Protein AF-A0A3D1LYD6-F1 (afdb_monomer_lite)

Sequence (114 aa):
MAKPKPEEVLEVFHHWIAQCKSSGKGRVPVLGDKRRRKIEKAIELYGLDACKDAIRGVTYSSWHMGHNPQGKKYDDIELILRDEKHIEMFLELADEHDSDFDTLEAYANGKEPF

Radius of gyration: 15.84 Å; chains: 1; bounding box: 37×32×46 Å

Structure (mmCIF, N/CA/C/O backbone):
data_AF-A0A3D1LYD6-F1
#
_entry.id   AF-A0A3D1LYD6-F1
#
loop_
_atom_site.group_PDB
_atom_site.id
_atom_site.type_symbol
_atom_site.label_atom_id
_atom_site.label_alt_id
_atom_site.label_comp_id
_atom_site.label_asym_id
_atom_site.label_entity_id
_atom_site.label_seq_id
_atom_site.pdbx_PDB_ins_code
_atom_site.Cartn_x
_atom_site.Cartn_y
_atom_site.Cartn_z
_atom_site.occupancy
_atom_site.B_iso_or_equiv
_atom_site.auth_seq_id
_atom_site.auth_comp_id
_atom_site.auth_asym_id
_atom_site.auth_atom_id
_atom_site.pdbx_PDB_model_num
ATOM 1 N N . MET A 1 1 ? -19.610 4.718 7.264 1.00 63.19 1 MET A N 1
ATOM 2 C CA . MET A 1 1 ? -19.214 3.299 7.144 1.00 63.19 1 MET A CA 1
ATOM 3 C C . MET A 1 1 ? -18.813 2.788 8.517 1.00 63.19 1 MET A C 1
A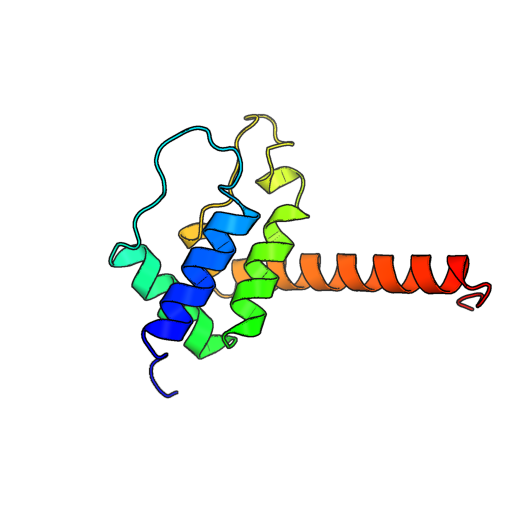TOM 5 O O . MET A 1 1 ? -18.457 3.604 9.361 1.00 63.19 1 MET A O 1
ATOM 9 N N . ALA A 1 2 ? -18.970 1.490 8.780 1.00 80.12 2 ALA A N 1
ATOM 10 C CA . ALA A 1 2 ? -18.526 0.905 10.043 1.00 80.12 2 ALA A CA 1
ATOM 11 C C . ALA A 1 2 ? -16.995 0.951 10.115 1.00 80.12 2 ALA A C 1
ATOM 13 O O . ALA A 1 2 ? -16.330 0.770 9.097 1.00 80.12 2 ALA A O 1
ATOM 14 N N . LYS A 1 3 ? -16.450 1.210 11.306 1.00 90.00 3 LYS A N 1
ATOM 15 C CA . LYS A 1 3 ? -15.003 1.202 11.511 1.00 90.00 3 LYS A CA 1
ATOM 16 C C . LYS A 1 3 ? -14.459 -0.218 11.244 1.00 90.00 3 LYS A C 1
ATOM 18 O O . LYS A 1 3 ? -15.056 -1.160 11.772 1.00 90.00 3 LYS A O 1
ATOM 23 N N . PRO A 1 4 ? -13.343 -0.376 10.508 1.00 96.50 4 PRO A N 1
ATOM 24 C CA . PRO A 1 4 ? -12.710 -1.671 10.289 1.00 96.50 4 PRO A CA 1
ATOM 25 C C . PRO A 1 4 ? -12.326 -2.340 11.600 1.00 96.50 4 PRO A C 1
ATOM 27 O O . PRO A 1 4 ? -11.944 -1.678 12.578 1.00 96.50 4 PRO A O 1
ATOM 30 N N . LYS A 1 5 ? -12.404 -3.664 11.621 1.00 97.69 5 LYS A N 1
ATOM 31 C CA . LYS A 1 5 ? -12.023 -4.439 12.792 1.00 97.69 5 LYS A CA 1
ATOM 32 C C . LYS A 1 5 ? -10.492 -4.483 12.921 1.00 97.69 5 LYS A C 1
ATOM 34 O O . LYS A 1 5 ? -9.784 -4.426 11.912 1.00 97.69 5 LYS A O 1
ATOM 39 N N . PRO A 1 6 ? -9.935 -4.580 14.141 1.00 97.75 6 PRO A N 1
ATOM 40 C CA . PRO A 1 6 ? -8.485 -4.628 14.334 1.00 97.75 6 PRO A CA 1
ATOM 41 C C . PRO A 1 6 ? -7.778 -5.740 13.545 1.00 97.75 6 PRO A C 1
ATOM 43 O O . PRO A 1 6 ? -6.647 -5.537 13.106 1.00 97.75 6 PRO A O 1
ATOM 46 N N . GLU A 1 7 ? -8.432 -6.885 13.352 1.00 98.19 7 GLU A N 1
ATOM 47 C CA . GLU A 1 7 ? -7.933 -8.008 12.558 1.00 98.19 7 GLU A CA 1
ATOM 48 C C . GLU A 1 7 ? -7.764 -7.664 11.073 1.00 98.19 7 GLU A C 1
ATOM 50 O O . GLU A 1 7 ? -6.746 -8.029 10.495 1.00 98.19 7 GLU A O 1
ATOM 55 N N . GLU A 1 8 ? -8.672 -6.882 10.483 1.00 98.50 8 GLU A N 1
ATOM 56 C CA . GLU A 1 8 ? -8.590 -6.460 9.076 1.00 98.50 8 GLU A CA 1
ATOM 57 C C . GLU A 1 8 ? -7.398 -5.517 8.876 1.00 98.50 8 GLU A C 1
ATOM 59 O O . GLU A 1 8 ? -6.624 -5.641 7.927 1.00 98.50 8 GLU A O 1
ATOM 64 N N . VAL A 1 9 ? -7.179 -4.606 9.830 1.00 98.56 9 VAL A N 1
ATOM 65 C CA . VAL A 1 9 ? -6.019 -3.704 9.815 1.00 98.56 9 VAL A CA 1
ATOM 66 C C . VAL A 1 9 ? -4.707 -4.486 9.915 1.00 98.56 9 VAL A C 1
ATOM 68 O O . VAL A 1 9 ? -3.734 -4.164 9.227 1.00 98.56 9 VAL A O 1
ATOM 71 N N . LEU A 1 10 ? -4.662 -5.500 10.786 1.00 98.38 10 LEU A N 1
ATOM 72 C CA . LEU A 1 10 ? -3.499 -6.375 10.925 1.00 98.38 10 LEU A CA 1
ATOM 73 C C . LEU A 1 10 ? -3.265 -7.199 9.660 1.00 98.38 10 LEU A C 1
ATOM 75 O O . LEU A 1 10 ? -2.115 -7.354 9.255 1.00 98.38 10 LEU A O 1
ATOM 79 N N . GLU A 1 11 ? -4.327 -7.678 9.016 1.00 98.69 11 GLU A N 1
ATOM 80 C CA . GLU A 1 11 ? -4.234 -8.440 7.776 1.00 98.69 11 GLU A CA 1
ATOM 81 C C . GLU A 1 11 ? -3.589 -7.616 6.657 1.00 98.69 11 GLU A C 1
ATOM 83 O O . GLU A 1 11 ? -2.593 -8.055 6.079 1.00 98.69 11 GLU A O 1
ATOM 88 N N . VAL A 1 12 ? -4.065 -6.389 6.412 1.00 98.69 12 VAL A N 1
ATOM 89 C CA . VAL A 1 12 ? -3.459 -5.482 5.418 1.00 98.69 12 VAL A CA 1
ATOM 90 C C . VAL A 1 12 ? -1.994 -5.196 5.756 1.00 98.69 12 VAL A C 1
ATOM 92 O O . VAL A 1 12 ? -1.120 -5.238 4.888 1.00 98.69 12 VAL A O 1
ATOM 95 N N . PHE A 1 13 ? -1.693 -4.933 7.031 1.00 98.56 13 PHE A N 1
ATOM 96 C CA . PHE A 1 13 ? -0.328 -4.647 7.467 1.00 98.56 13 PHE A CA 1
ATOM 97 C C . PHE A 1 13 ? 0.623 -5.833 7.248 1.00 98.56 13 PHE A C 1
ATOM 99 O O . PHE A 1 13 ? 1.739 -5.653 6.753 1.00 98.56 13 PHE A O 1
ATOM 106 N N . HIS A 1 14 ? 0.194 -7.046 7.597 1.00 97.81 14 HIS A N 1
ATOM 107 C CA . HIS A 1 14 ? 0.979 -8.258 7.382 1.00 97.81 14 HIS A CA 1
ATOM 108 C C . HIS A 1 14 ? 1.130 -8.587 5.901 1.00 97.81 14 HIS A C 1
ATOM 110 O O . HIS A 1 14 ? 2.224 -8.969 5.482 1.00 97.81 14 HIS A O 1
ATOM 116 N N . HIS A 1 15 ? 0.081 -8.370 5.106 1.00 98.31 15 HIS A N 1
ATOM 117 C CA . HIS A 1 15 ? 0.138 -8.529 3.659 1.00 98.31 15 HIS A CA 1
ATOM 118 C C . HIS A 1 15 ? 1.206 -7.613 3.043 1.00 98.31 15 HIS A C 1
ATOM 120 O O . HIS A 1 15 ? 2.068 -8.079 2.303 1.00 98.31 15 HIS A O 1
ATOM 126 N N . TRP A 1 16 ? 1.248 -6.339 3.441 1.00 98.19 16 TRP A N 1
ATOM 127 C CA . TRP A 1 16 ? 2.304 -5.412 3.022 1.00 98.19 16 TRP A CA 1
ATOM 128 C C . TRP A 1 16 ? 3.711 -5.848 3.434 1.00 98.19 16 TRP A C 1
ATOM 130 O O . TRP A 1 16 ? 4.645 -5.751 2.635 1.00 98.19 16 TRP A O 1
ATOM 140 N N . ILE A 1 17 ? 3.893 -6.351 4.658 1.00 96.31 17 ILE A N 1
ATOM 141 C CA . ILE A 1 17 ? 5.196 -6.884 5.080 1.00 96.31 17 ILE A CA 1
ATOM 142 C C . ILE A 1 17 ? 5.615 -8.051 4.179 1.00 96.31 17 ILE A C 1
ATOM 144 O O . ILE A 1 17 ? 6.763 -8.086 3.732 1.00 96.31 17 ILE A O 1
ATOM 148 N N . ALA A 1 18 ? 4.699 -8.979 3.900 1.00 95.38 18 ALA A N 1
ATOM 149 C CA . ALA A 1 18 ? 4.975 -10.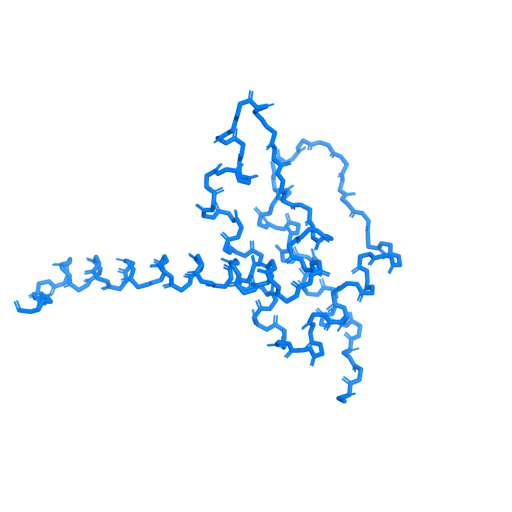148 3.074 1.00 95.38 18 ALA A CA 1
ATOM 150 C C . ALA A 1 18 ? 5.344 -9.767 1.629 1.00 95.38 18 ALA A C 1
ATOM 152 O O . ALA A 1 18 ? 6.319 -10.294 1.097 1.00 95.38 18 ALA A O 1
ATOM 153 N N . GLN A 1 19 ? 4.622 -8.819 1.026 1.00 95.31 19 GLN A N 1
ATOM 154 C CA . GLN A 1 19 ? 4.850 -8.400 -0.361 1.00 95.31 19 GLN A CA 1
ATOM 155 C C . GLN A 1 19 ? 6.086 -7.502 -0.512 1.00 95.31 19 GLN A C 1
ATOM 157 O O . GLN A 1 19 ? 6.944 -7.735 -1.362 1.00 95.31 19 GLN A O 1
ATOM 162 N N . CYS A 1 20 ? 6.229 -6.491 0.347 1.00 94.31 20 CYS A N 1
ATOM 163 C CA . CYS A 1 20 ? 7.199 -5.416 0.126 1.00 94.31 20 CYS A CA 1
ATOM 164 C C . CYS A 1 20 ? 8.465 -5.543 0.988 1.00 94.31 20 CYS A C 1
ATOM 166 O O . CYS A 1 20 ? 9.507 -4.965 0.666 1.00 94.31 20 CYS A O 1
ATOM 168 N N . LYS A 1 21 ? 8.410 -6.274 2.111 1.00 90.81 21 LYS A N 1
ATOM 169 C CA . LYS A 1 21 ? 9.468 -6.281 3.146 1.00 90.81 21 LYS A CA 1
ATOM 170 C C . LYS A 1 21 ? 10.102 -7.654 3.385 1.00 90.81 21 LYS A C 1
ATOM 172 O O . LYS A 1 21 ? 10.857 -7.820 4.340 1.00 90.81 21 LYS A O 1
ATOM 177 N N . SER A 1 22 ? 9.896 -8.603 2.475 1.00 79.31 22 SER A N 1
ATOM 178 C CA . SER A 1 22 ? 10.370 -9.994 2.557 1.00 79.31 22 SER A CA 1
ATOM 179 C C . SER A 1 22 ? 11.880 -10.199 2.377 1.00 79.31 22 SER A C 1
ATOM 181 O O . SER A 1 22 ? 12.378 -11.294 2.612 1.00 79.31 22 SER A O 1
ATOM 183 N N . SER A 1 23 ? 12.649 -9.165 2.015 1.00 76.56 23 SER A N 1
ATOM 184 C CA . SER A 1 23 ? 14.080 -9.314 1.682 1.00 76.56 23 SER A CA 1
ATOM 185 C C . SER A 1 23 ? 14.999 -9.715 2.852 1.00 76.56 23 SER A C 1
ATOM 187 O O . SER A 1 23 ? 16.205 -9.855 2.650 1.00 76.56 23 SER A O 1
ATOM 189 N N . GLY A 1 24 ? 14.475 -9.853 4.078 1.00 69.19 24 GLY A N 1
ATOM 190 C CA . GLY A 1 24 ? 15.228 -10.229 5.285 1.00 69.19 24 GLY A CA 1
ATOM 191 C C . GLY A 1 24 ? 16.274 -9.199 5.737 1.00 69.19 24 GLY A C 1
ATOM 192 O O . GLY A 1 24 ? 16.921 -9.374 6.767 1.00 69.19 24 GLY A O 1
ATOM 193 N N . LYS A 1 25 ? 16.447 -8.110 4.980 1.00 74.75 25 LYS A N 1
ATOM 194 C CA . LYS A 1 25 ? 17.395 -7.033 5.255 1.00 74.75 25 LYS A CA 1
ATOM 195 C C . LYS A 1 25 ? 16.679 -5.896 5.977 1.00 74.75 25 LYS A C 1
ATOM 197 O O . LYS A 1 25 ? 15.787 -5.260 5.423 1.00 74.75 25 LYS A O 1
ATOM 202 N N . GLY A 1 26 ? 17.125 -5.599 7.195 1.00 79.62 26 GLY A N 1
ATOM 203 C CA . GLY A 1 26 ? 16.634 -4.475 7.992 1.00 79.62 26 GLY A CA 1
ATOM 204 C C . GLY A 1 26 ? 15.657 -4.878 9.095 1.00 79.62 26 GLY A C 1
ATOM 205 O O . GLY A 1 26 ? 15.445 -6.053 9.380 1.00 79.62 26 GLY A O 1
ATOM 206 N N . ARG A 1 27 ? 15.103 -3.871 9.775 1.00 86.75 27 ARG A N 1
ATOM 207 C CA . ARG A 1 27 ? 14.150 -4.076 10.873 1.00 86.75 27 ARG A CA 1
ATOM 208 C C . ARG A 1 27 ? 12.755 -4.322 10.313 1.00 86.75 27 ARG A C 1
ATOM 210 O O . ARG A 1 27 ? 12.331 -3.616 9.399 1.00 86.75 27 ARG A O 1
ATOM 217 N N . VAL A 1 28 ? 12.031 -5.261 10.917 1.00 87.31 28 VAL A N 1
ATOM 218 C CA . VAL A 1 28 ? 10.609 -5.463 10.625 1.00 87.31 28 VAL A CA 1
ATOM 219 C C . VAL A 1 28 ? 9.847 -4.182 10.991 1.00 87.31 28 VAL A C 1
ATOM 221 O O . VAL A 1 28 ? 10.036 -3.660 12.096 1.00 87.31 28 VAL A O 1
ATOM 224 N N . PRO A 1 29 ? 9.021 -3.631 10.086 1.00 93.31 29 PRO A N 1
ATOM 225 C CA . PRO A 1 29 ? 8.224 -2.453 10.390 1.00 93.31 29 PRO A CA 1
ATOM 226 C C . PRO A 1 29 ? 7.262 -2.686 11.559 1.00 93.31 29 PRO A C 1
ATOM 228 O O . PRO A 1 29 ? 6.712 -3.770 11.726 1.00 93.31 29 PRO A O 1
ATOM 231 N N . VAL A 1 30 ? 6.999 -1.629 12.325 1.00 95.69 30 VAL A N 1
ATOM 232 C CA . VAL A 1 30 ? 5.996 -1.628 13.399 1.00 95.69 30 VAL A CA 1
ATOM 233 C C . VAL A 1 30 ? 4.707 -0.967 12.909 1.00 95.69 30 VAL A C 1
ATOM 235 O O . VAL A 1 30 ? 4.751 0.049 12.201 1.00 95.69 30 VAL A O 1
ATOM 238 N N . LEU A 1 31 ? 3.561 -1.517 13.316 1.00 97.81 31 LEU A N 1
ATOM 239 C CA . LEU A 1 31 ? 2.246 -0.914 13.111 1.00 97.81 31 LEU A CA 1
ATOM 240 C C . LEU A 1 31 ? 2.010 0.200 14.142 1.00 97.81 31 LEU A C 1
ATOM 242 O O . LEU A 1 31 ? 1.382 -0.006 15.179 1.00 97.81 31 LEU A O 1
ATOM 246 N N . GLY A 1 32 ? 2.555 1.383 13.863 1.00 97.25 32 GLY A N 1
ATOM 247 C CA . GLY A 1 32 ? 2.276 2.595 14.636 1.00 97.25 32 GLY A CA 1
ATOM 248 C C . GLY A 1 32 ? 0.957 3.265 14.236 1.00 97.25 32 GLY A C 1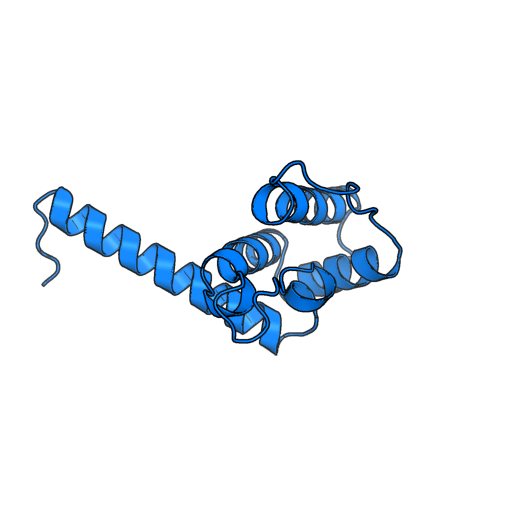
ATOM 249 O O . GLY A 1 32 ? 0.344 2.917 13.224 1.00 97.25 32 GLY A O 1
ATOM 250 N N . ASP A 1 33 ? 0.556 4.286 14.996 1.00 97.94 33 ASP A N 1
ATOM 251 C CA . ASP A 1 33 ? -0.724 4.990 14.822 1.00 97.94 33 ASP A CA 1
ATOM 252 C C . ASP A 1 33 ? -0.925 5.569 13.422 1.00 97.94 33 ASP A C 1
ATOM 254 O O . ASP A 1 33 ? -2.030 5.532 12.884 1.00 97.94 33 ASP A O 1
ATOM 258 N N . LYS A 1 34 ? 0.141 6.092 12.808 1.00 97.56 34 LYS A N 1
ATOM 259 C CA . LYS A 1 34 ? 0.063 6.693 11.473 1.00 97.56 34 LYS A CA 1
ATOM 260 C C . LYS A 1 34 ? -0.303 5.656 10.407 1.00 97.56 34 LYS A C 1
ATOM 262 O O . LYS A 1 34 ? -1.251 5.873 9.656 1.00 97.56 34 LYS A O 1
ATOM 267 N N . ARG A 1 35 ? 0.384 4.508 10.403 1.00 98.38 35 ARG A N 1
ATOM 268 C CA . ARG A 1 35 ? 0.076 3.374 9.518 1.00 98.38 35 ARG A CA 1
ATOM 269 C C . ARG A 1 35 ? -1.318 2.823 9.785 1.00 98.38 35 ARG A C 1
ATOM 271 O O . ARG A 1 35 ? -2.081 2.657 8.843 1.00 98.38 35 ARG A O 1
ATOM 278 N N . ARG A 1 36 ? -1.677 2.629 11.060 1.00 98.44 36 ARG A N 1
ATOM 279 C CA . ARG A 1 36 ? -3.017 2.175 11.463 1.00 98.44 36 ARG A CA 1
ATOM 280 C C . ARG A 1 36 ? -4.109 3.063 10.869 1.00 98.44 36 ARG A C 1
ATOM 282 O O . ARG A 1 36 ? -5.007 2.545 10.225 1.00 98.44 36 ARG A O 1
ATOM 289 N N . ARG A 1 37 ? -3.999 4.386 11.022 1.00 97.94 37 ARG A N 1
ATOM 290 C CA . ARG A 1 37 ? -4.993 5.342 10.504 1.00 97.94 37 ARG A CA 1
ATOM 291 C C . ARG A 1 37 ? -5.105 5.319 8.981 1.00 97.94 37 ARG A C 1
ATOM 293 O O . ARG A 1 37 ? -6.204 5.461 8.461 1.00 97.94 37 ARG A O 1
ATOM 300 N N . LYS A 1 38 ? -3.984 5.164 8.266 1.00 98.44 38 LYS A N 1
ATOM 301 C CA . LYS A 1 38 ? -3.990 5.055 6.799 1.00 98.44 38 LYS A CA 1
ATOM 302 C C . LYS A 1 38 ? -4.698 3.786 6.333 1.00 98.44 38 LYS A C 1
ATOM 304 O O . LYS A 1 38 ? -5.563 3.872 5.473 1.00 98.44 38 LYS A O 1
ATOM 309 N N . ILE A 1 39 ? -4.397 2.654 6.965 1.00 98.62 39 ILE A N 1
ATOM 310 C CA . ILE A 1 39 ? -5.051 1.376 6.671 1.00 98.62 39 ILE A CA 1
ATOM 311 C C . ILE A 1 39 ? -6.547 1.438 6.998 1.00 98.62 39 ILE A C 1
ATOM 313 O O . ILE A 1 39 ? -7.357 1.111 6.142 1.00 98.62 39 ILE A O 1
ATOM 317 N N . GLU A 1 40 ? -6.921 1.901 8.197 1.00 98.38 40 GLU A N 1
ATOM 318 C CA . GLU A 1 40 ? -8.330 2.048 8.595 1.00 98.38 40 GLU A CA 1
ATOM 319 C C . GLU A 1 40 ? -9.098 2.891 7.567 1.00 98.38 40 GLU A C 1
ATOM 321 O O . GLU A 1 40 ? -10.145 2.475 7.079 1.00 98.38 40 GLU A O 1
ATOM 326 N N . LYS A 1 41 ? -8.542 4.043 7.171 1.00 98.31 41 LYS A N 1
ATOM 327 C CA . LYS A 1 41 ? -9.191 4.933 6.208 1.00 98.31 41 LYS A CA 1
ATOM 328 C C . LYS A 1 41 ? -9.319 4.316 4.812 1.00 98.31 41 LYS A C 1
ATOM 330 O O . LYS A 1 41 ? -10.337 4.525 4.159 1.00 98.31 41 LYS A O 1
ATOM 335 N N . ALA A 1 42 ? -8.307 3.583 4.357 1.00 98.44 42 ALA A N 1
ATOM 336 C CA . ALA A 1 42 ? -8.347 2.912 3.063 1.00 98.44 42 ALA A CA 1
ATOM 337 C C . ALA A 1 42 ? -9.391 1.783 3.046 1.00 98.44 42 ALA A C 1
ATOM 339 O O . ALA A 1 42 ? -10.190 1.727 2.116 1.00 98.44 42 ALA A O 1
ATOM 340 N N . ILE A 1 43 ? -9.467 0.966 4.107 1.00 98.56 43 ILE A N 1
ATOM 341 C CA . ILE A 1 43 ? -10.481 -0.097 4.224 1.00 98.56 43 ILE A CA 1
ATOM 342 C C . ILE A 1 43 ? -11.892 0.502 4.245 1.00 98.56 43 ILE A C 1
ATOM 344 O O . ILE A 1 43 ? -12.790 -0.034 3.607 1.00 98.56 43 ILE A O 1
ATOM 348 N N . GLU A 1 44 ? -12.101 1.627 4.935 1.00 97.81 44 GLU A N 1
ATOM 349 C CA . GLU A 1 44 ? -13.404 2.304 4.937 1.00 97.81 44 GLU A CA 1
ATOM 350 C C . GLU A 1 44 ? -13.861 2.726 3.535 1.00 97.81 44 GLU A C 1
ATOM 352 O O . GLU A 1 44 ? -15.057 2.683 3.262 1.00 97.81 44 GLU A O 1
ATOM 357 N N . LEU A 1 45 ? -12.938 3.159 2.672 1.00 97.38 45 LEU A N 1
ATOM 358 C CA . LEU A 1 45 ? -13.255 3.684 1.342 1.00 97.38 45 LEU A CA 1
ATOM 359 C C . LEU A 1 45 ? -13.329 2.593 0.265 1.00 97.38 45 LEU A C 1
ATOM 361 O O . LEU A 1 45 ? -14.238 2.629 -0.559 1.00 97.38 45 LEU A O 1
ATOM 365 N N . TYR A 1 46 ? -12.394 1.642 0.284 1.00 97.88 46 TYR A N 1
ATOM 366 C CA . TYR A 1 46 ? -12.187 0.673 -0.799 1.00 97.88 46 TYR A CA 1
ATOM 367 C C . TYR A 1 46 ? -12.421 -0.784 -0.370 1.00 97.88 46 TYR A C 1
ATOM 369 O O . TYR A 1 46 ? -12.560 -1.661 -1.215 1.00 97.88 46 TYR A O 1
ATOM 377 N N . GLY A 1 47 ? -12.499 -1.061 0.933 1.00 98.00 47 GLY A N 1
ATOM 378 C CA . GLY A 1 47 ? -12.597 -2.419 1.467 1.00 98.00 47 GLY A CA 1
ATOM 379 C C . GLY A 1 47 ? -11.241 -3.099 1.679 1.00 98.00 47 GLY A C 1
ATOM 380 O O . GLY A 1 47 ? -10.186 -2.600 1.281 1.00 98.00 47 GLY A O 1
ATOM 381 N N . LEU A 1 48 ? -11.277 -4.244 2.366 1.00 98.38 48 LEU A N 1
ATOM 382 C CA . LEU A 1 48 ? -10.095 -5.022 2.748 1.00 98.38 48 LEU A CA 1
ATOM 383 C C . LEU A 1 48 ? -9.319 -5.542 1.530 1.00 98.38 48 LEU A C 1
ATOM 385 O O . LEU A 1 48 ? -8.105 -5.349 1.453 1.00 98.38 48 LEU A O 1
ATOM 389 N N . ASP A 1 49 ? -10.018 -6.176 0.590 1.00 98.44 49 ASP A N 1
ATOM 390 C CA . ASP A 1 49 ? -9.387 -6.837 -0.556 1.00 98.44 49 ASP A CA 1
ATOM 391 C C . ASP A 1 49 ? -8.722 -5.824 -1.491 1.00 98.44 49 ASP A C 1
ATOM 393 O O . ASP A 1 49 ? -7.535 -5.954 -1.772 1.00 98.44 49 ASP A O 1
ATOM 397 N N . ALA A 1 50 ? -9.401 -4.718 -1.809 1.00 98.56 50 ALA A N 1
ATOM 398 C CA . ALA A 1 50 ? -8.817 -3.642 -2.609 1.00 98.56 50 ALA A CA 1
ATOM 399 C C . ALA A 1 50 ? -7.554 -3.035 -1.964 1.00 98.56 50 ALA A C 1
ATOM 401 O O . ALA A 1 50 ? -6.593 -2.693 -2.650 1.00 98.56 50 ALA A O 1
ATOM 402 N N . CYS A 1 51 ? -7.489 -2.936 -0.630 1.00 98.75 51 CYS A N 1
ATOM 403 C CA . CYS A 1 51 ? -6.258 -2.494 0.034 1.00 98.75 51 CYS A CA 1
ATOM 404 C C . CYS A 1 51 ? -5.095 -3.473 -0.192 1.00 98.75 51 CYS A C 1
ATOM 406 O O . CYS A 1 51 ? -3.945 -3.044 -0.315 1.00 98.75 51 CYS A O 1
ATOM 408 N N . LYS A 1 52 ? -5.375 -4.780 -0.226 1.00 98.75 52 LYS A N 1
ATOM 409 C CA . LYS A 1 52 ? -4.377 -5.821 -0.508 1.00 98.75 52 LYS A CA 1
ATOM 410 C C . LYS A 1 52 ? -3.976 -5.808 -1.982 1.00 98.75 52 LYS A C 1
ATOM 412 O O . LYS A 1 52 ? -2.782 -5.886 -2.263 1.00 98.75 52 LYS A O 1
ATOM 417 N N . ASP A 1 53 ? -4.920 -5.599 -2.893 1.00 98.69 53 ASP A N 1
ATOM 418 C CA . ASP A 1 53 ? -4.627 -5.451 -4.319 1.00 98.69 53 ASP A CA 1
ATOM 419 C C . ASP A 1 53 ? -3.779 -4.214 -4.613 1.00 98.69 53 ASP A C 1
ATOM 421 O O . ASP A 1 53 ? -2.780 -4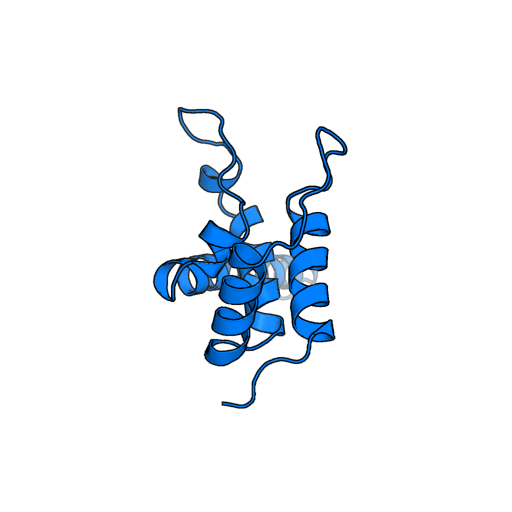.329 -5.313 1.00 98.69 53 ASP A O 1
ATOM 425 N N . ALA A 1 54 ? -4.037 -3.069 -3.975 1.00 98.81 54 ALA A N 1
ATOM 426 C CA . ALA A 1 54 ? -3.164 -1.898 -4.101 1.00 98.81 54 ALA A CA 1
ATOM 427 C C . ALA A 1 54 ? -1.726 -2.175 -3.598 1.00 98.81 54 ALA A C 1
ATOM 429 O O . ALA A 1 54 ? -0.737 -1.712 -4.170 1.00 98.81 54 ALA A O 1
ATOM 430 N N . ILE A 1 55 ? -1.574 -2.966 -2.529 1.00 98.69 55 ILE A N 1
ATOM 431 C CA . ILE A 1 55 ? -0.256 -3.403 -2.036 1.00 98.69 55 ILE A CA 1
ATOM 432 C C . ILE A 1 55 ? 0.437 -4.332 -3.039 1.00 98.69 55 ILE A C 1
ATOM 434 O O . ILE A 1 55 ? 1.652 -4.241 -3.213 1.00 98.69 55 ILE A O 1
ATOM 438 N N . ARG A 1 56 ? -0.303 -5.226 -3.692 1.00 98.25 56 ARG A N 1
ATOM 439 C CA . ARG A 1 56 ? 0.232 -6.072 -4.760 1.00 98.25 56 ARG A CA 1
ATOM 440 C C . ARG A 1 56 ? 0.631 -5.223 -5.969 1.00 98.25 56 ARG A C 1
ATOM 442 O O . ARG A 1 56 ? 1.756 -5.346 -6.450 1.00 98.25 56 ARG A O 1
ATOM 449 N N . GLY A 1 57 ? -0.221 -4.290 -6.376 1.00 98.38 57 GLY A N 1
ATOM 450 C CA . GLY A 1 57 ? -0.026 -3.402 -7.517 1.00 98.38 57 GLY A CA 1
ATOM 451 C C . GLY A 1 57 ? 1.244 -2.556 -7.459 1.00 98.38 57 GLY A C 1
ATOM 452 O O . GLY A 1 57 ? 1.953 -2.429 -8.458 1.00 98.38 57 GLY A O 1
ATOM 453 N N . VAL A 1 58 ? 1.635 -2.045 -6.280 1.00 98.44 58 VAL A N 1
ATOM 454 C CA . VAL A 1 58 ? 2.910 -1.306 -6.158 1.00 98.44 58 VAL A CA 1
ATOM 455 C C . VAL A 1 58 ? 4.126 -2.158 -6.543 1.00 98.44 58 VAL A C 1
ATOM 457 O O . VAL A 1 58 ? 5.125 -1.610 -7.015 1.00 98.44 58 VAL A O 1
ATOM 460 N N . THR A 1 59 ? 4.046 -3.487 -6.403 1.00 97.38 59 THR A N 1
ATOM 461 C CA . THR A 1 59 ? 5.136 -4.400 -6.777 1.00 97.38 59 THR A CA 1
ATOM 462 C C . THR A 1 59 ? 5.318 -4.525 -8.290 1.00 97.38 59 THR A C 1
ATOM 464 O O . THR A 1 59 ? 6.425 -4.828 -8.736 1.00 97.38 59 THR A O 1
ATOM 467 N N . TYR A 1 60 ? 4.286 -4.209 -9.078 1.00 97.31 60 TYR A N 1
ATOM 468 C CA . TYR A 1 60 ? 4.345 -4.193 -10.541 1.00 97.31 60 TYR A CA 1
ATOM 469 C C . TYR A 1 60 ? 4.895 -2.875 -11.094 1.00 97.31 60 TYR A C 1
ATOM 471 O O . TYR A 1 60 ? 5.465 -2.833 -12.183 1.00 97.31 60 TYR A O 1
ATOM 479 N N . SER A 1 61 ? 4.837 -1.790 -10.319 1.00 97.25 61 SER A N 1
ATOM 480 C CA . SER A 1 61 ? 5.439 -0.526 -10.733 1.00 97.25 61 SER A CA 1
ATOM 481 C C . SER A 1 61 ? 6.975 -0.589 -10.662 1.00 97.25 61 SER A C 1
ATOM 483 O O . SER A 1 61 ? 7.568 -0.406 -9.589 1.00 97.25 61 SER A O 1
ATOM 485 N N . SER A 1 62 ? 7.645 -0.644 -11.817 1.00 96.88 62 SER A N 1
ATOM 486 C CA . SER A 1 62 ? 9.115 -0.604 -11.889 1.00 96.88 62 SER A CA 1
ATOM 487 C C . SER A 1 62 ? 9.711 0.618 -11.175 1.00 96.88 62 SER A C 1
ATOM 489 O O . SER A 1 62 ? 10.685 0.484 -10.430 1.00 96.88 62 SER A O 1
ATOM 491 N N . TRP A 1 63 ? 9.097 1.799 -11.324 1.00 97.69 63 TRP A N 1
ATOM 492 C CA . TRP A 1 63 ? 9.560 3.026 -10.666 1.00 97.69 63 TRP A CA 1
ATOM 493 C C . TRP A 1 63 ? 9.575 2.886 -9.139 1.00 97.69 63 TRP A C 1
ATOM 495 O O . TRP A 1 63 ? 10.622 3.045 -8.513 1.00 97.69 63 TRP A O 1
ATOM 505 N N . HIS A 1 64 ? 8.436 2.546 -8.528 1.00 97.69 64 HIS A N 1
ATOM 506 C CA . HIS A 1 64 ? 8.322 2.339 -7.080 1.00 97.69 64 HIS A CA 1
ATOM 507 C C . HIS A 1 64 ? 9.195 1.185 -6.567 1.00 97.69 64 HIS A C 1
ATOM 509 O O . HIS A 1 64 ? 9.658 1.237 -5.427 1.00 97.69 64 HIS A O 1
ATOM 515 N N . MET A 1 65 ? 9.511 0.197 -7.406 1.00 96.69 65 MET A N 1
ATOM 516 C CA . MET A 1 65 ? 10.367 -0.933 -7.037 1.00 96.69 65 MET A CA 1
ATOM 517 C C . MET A 1 65 ? 11.871 -0.686 -7.206 1.00 96.69 65 MET A C 1
ATOM 519 O O . MET A 1 65 ? 12.672 -1.583 -6.938 1.00 96.69 65 MET A O 1
ATOM 523 N N . GLY A 1 66 ? 12.275 0.548 -7.523 1.00 96.00 66 GLY A N 1
ATOM 524 C CA . GLY A 1 66 ? 13.676 0.975 -7.524 1.00 96.00 66 GLY A CA 1
ATOM 525 C C . GLY A 1 66 ? 14.304 1.090 -8.908 1.00 96.00 66 GLY A C 1
ATOM 526 O O . GLY A 1 66 ? 15.472 1.459 -8.996 1.00 96.00 66 GLY A O 1
ATOM 527 N N . HIS A 1 67 ? 13.545 0.865 -9.984 1.00 97.06 67 HIS A N 1
ATOM 528 C CA . HIS A 1 67 ? 13.963 1.199 -11.349 1.00 97.06 67 HIS A CA 1
ATOM 529 C C . HIS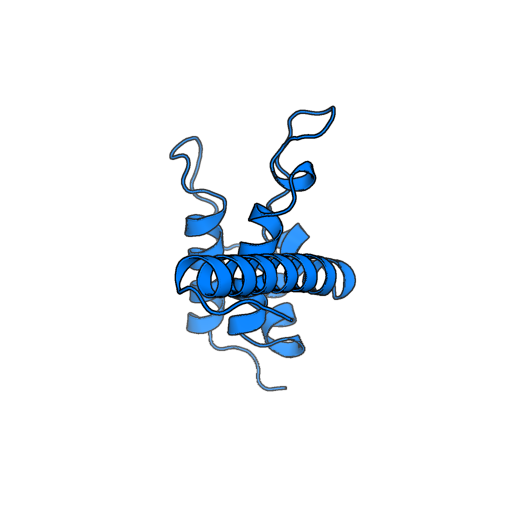 A 1 67 ? 13.735 2.693 -11.609 1.00 97.06 67 HIS A C 1
ATOM 531 O O . HIS A 1 67 ? 12.964 3.103 -12.473 1.00 97.06 67 HIS A O 1
ATOM 537 N N . ASN A 1 68 ? 14.388 3.512 -10.792 1.00 97.56 68 ASN A N 1
ATOM 538 C CA . ASN A 1 68 ? 14.378 4.965 -10.860 1.00 97.56 68 ASN A CA 1
ATOM 539 C C . ASN A 1 68 ? 15.814 5.496 -10.718 1.00 97.56 68 ASN A C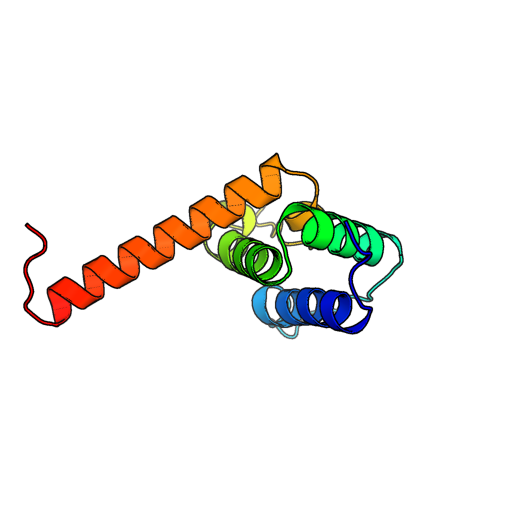 1
ATOM 541 O O . ASN A 1 68 ? 16.688 4.761 -10.248 1.00 97.56 68 ASN A O 1
ATOM 545 N N . PRO A 1 69 ? 16.089 6.758 -11.100 1.00 97.88 69 PRO A N 1
ATOM 546 C CA . PRO A 1 69 ? 17.439 7.326 -11.039 1.00 97.88 69 PRO A CA 1
ATOM 547 C C . PRO A 1 69 ? 18.096 7.257 -9.653 1.00 97.88 69 PRO A C 1
ATOM 549 O O . PRO A 1 69 ? 19.318 7.248 -9.542 1.00 97.88 69 PRO A O 1
ATOM 552 N N . GLN A 1 70 ? 17.292 7.214 -8.591 1.00 96.75 70 GLN A N 1
ATOM 553 C CA . GLN A 1 70 ? 17.746 7.140 -7.207 1.00 96.75 70 GLN A CA 1
ATOM 554 C C . GLN A 1 70 ? 18.007 5.702 -6.730 1.00 96.75 70 GLN A C 1
ATOM 556 O O . GLN A 1 70 ? 18.506 5.522 -5.619 1.00 96.75 70 GLN A O 1
ATOM 561 N N . GLY A 1 71 ? 17.638 4.680 -7.511 1.00 95.75 71 GLY A N 1
ATOM 562 C CA . GLY A 1 71 ? 17.723 3.272 -7.117 1.00 95.75 71 GLY A CA 1
ATOM 563 C C . GLY A 1 71 ? 16.912 2.934 -5.860 1.00 95.75 71 GLY A C 1
ATOM 564 O O . GLY A 1 71 ? 17.240 1.985 -5.145 1.00 95.75 71 GLY A O 1
ATOM 565 N N . LYS A 1 72 ? 15.900 3.744 -5.519 1.00 94.38 72 LYS A N 1
ATOM 566 C CA . LYS A 1 72 ? 15.222 3.694 -4.217 1.00 94.38 72 LYS A CA 1
ATOM 567 C C . LYS A 1 72 ? 13.832 3.086 -4.330 1.00 94.38 72 LYS A C 1
ATOM 569 O O . LYS A 1 72 ? 13.043 3.504 -5.166 1.00 94.38 72 LYS A O 1
ATOM 574 N N . LYS A 1 73 ? 13.494 2.173 -3.418 1.00 95.19 73 LYS A N 1
ATOM 575 C CA . LYS A 1 73 ? 12.122 1.672 -3.285 1.00 95.19 73 LYS A CA 1
ATOM 576 C C . LYS A 1 73 ? 11.203 2.692 -2.606 1.00 95.19 73 LYS A C 1
ATOM 578 O O . LYS A 1 73 ? 11.566 3.285 -1.585 1.00 95.19 73 LYS A O 1
ATOM 583 N N . TYR A 1 74 ? 10.015 2.857 -3.173 1.00 96.75 74 TYR A N 1
ATOM 584 C CA . TYR A 1 74 ? 8.918 3.697 -2.699 1.00 96.75 74 TYR A CA 1
ATOM 585 C C . TYR A 1 74 ? 7.675 2.830 -2.495 1.00 96.75 74 TYR A C 1
ATOM 587 O O . TYR A 1 74 ? 6.679 2.946 -3.192 1.00 96.75 74 TYR A O 1
ATOM 595 N N . ASP A 1 75 ? 7.770 1.929 -1.532 1.00 96.88 75 ASP A N 1
ATOM 596 C CA . ASP A 1 75 ? 6.822 0.852 -1.258 1.00 96.88 75 ASP A CA 1
ATOM 597 C C . ASP A 1 75 ? 6.353 0.901 0.208 1.00 96.88 75 ASP A C 1
ATOM 599 O O . ASP A 1 75 ? 6.089 -0.133 0.818 1.00 96.88 75 ASP A O 1
ATOM 603 N N . ASP A 1 76 ? 6.346 2.079 0.842 1.00 97.12 76 ASP A N 1
ATOM 604 C CA . ASP A 1 76 ? 5.821 2.219 2.204 1.00 97.12 76 ASP A CA 1
ATOM 605 C C . ASP A 1 76 ? 4.290 2.253 2.184 1.00 97.12 76 ASP A C 1
ATOM 607 O O . ASP A 1 76 ? 3.688 2.920 1.346 1.00 97.12 76 ASP A O 1
ATOM 611 N N . ILE A 1 77 ? 3.653 1.564 3.130 1.00 98.19 77 ILE A N 1
ATOM 612 C CA . ILE A 1 77 ? 2.190 1.494 3.217 1.00 98.19 77 ILE A CA 1
ATOM 613 C C . ILE A 1 77 ? 1.525 2.866 3.379 1.00 98.19 77 ILE A C 1
ATOM 615 O O . ILE A 1 77 ? 0.395 3.055 2.945 1.00 98.19 77 ILE A O 1
ATOM 619 N N . GLU A 1 78 ? 2.220 3.852 3.953 1.00 98.12 78 GLU A N 1
ATOM 620 C CA . GLU A 1 78 ? 1.714 5.223 4.052 1.00 98.12 78 GLU A CA 1
ATOM 621 C C . GLU A 1 78 ? 1.723 5.971 2.713 1.00 98.12 78 GLU A C 1
ATOM 623 O O . GLU A 1 78 ? 1.022 6.977 2.597 1.00 98.12 78 GLU A O 1
ATOM 628 N N . LEU A 1 79 ? 2.520 5.515 1.736 1.00 98.44 79 LEU A N 1
ATOM 629 C CA . LEU A 1 79 ? 2.483 5.980 0.347 1.00 98.44 79 LEU A CA 1
ATOM 630 C C . LEU A 1 79 ? 1.398 5.231 -0.432 1.00 98.44 79 LEU A C 1
ATOM 632 O O . LEU A 1 79 ? 0.593 5.866 -1.101 1.00 98.44 79 LEU A O 1
ATOM 636 N N . ILE A 1 80 ? 1.378 3.900 -0.317 1.00 98.69 80 ILE A N 1
ATOM 637 C CA . ILE A 1 80 ? 0.443 3.035 -1.049 1.00 98.69 80 ILE A CA 1
ATOM 638 C C . ILE A 1 80 ? -1.003 3.402 -0.700 1.00 98.69 80 ILE A C 1
ATOM 640 O O . ILE A 1 80 ? -1.817 3.639 -1.581 1.00 98.69 80 ILE A O 1
ATOM 644 N N . LEU A 1 81 ? -1.297 3.539 0.597 1.00 98.69 81 LEU A N 1
ATOM 645 C CA . LEU A 1 81 ? -2.627 3.860 1.120 1.00 98.69 81 LEU A CA 1
ATOM 646 C C . LEU A 1 81 ? -2.743 5.341 1.516 1.00 98.69 81 LEU A C 1
ATOM 648 O O . LEU A 1 81 ? -3.378 5.690 2.515 1.00 98.69 81 LEU A O 1
ATOM 652 N N . ARG A 1 82 ? -2.042 6.231 0.799 1.00 97.75 82 ARG A N 1
ATOM 653 C CA . ARG A 1 82 ? -1.939 7.651 1.166 1.00 97.75 82 ARG A CA 1
ATOM 654 C C . ARG A 1 82 ? -3.263 8.385 1.007 1.00 97.75 82 ARG A C 1
ATOM 656 O O . ARG A 1 82 ? -3.669 9.094 1.934 1.00 97.75 82 ARG A O 1
ATOM 663 N N . ASP A 1 83 ? -3.827 8.278 -0.181 1.00 98.38 83 ASP A N 1
ATOM 664 C CA . ASP A 1 83 ? -5.013 8.960 -0.680 1.00 98.38 83 ASP A CA 1
ATOM 665 C C . ASP A 1 83 ? -5.562 8.168 -1.874 1.00 98.38 83 ASP A C 1
ATOM 667 O O . ASP A 1 83 ? -4.926 7.224 -2.350 1.00 98.38 83 ASP A O 1
ATOM 671 N N . GLU A 1 84 ? -6.747 8.562 -2.321 1.00 98.56 84 GLU A N 1
ATOM 672 C CA . GLU A 1 84 ? -7.523 7.931 -3.385 1.00 98.56 84 GLU A CA 1
ATOM 673 C C . GLU A 1 84 ? -6.686 7.749 -4.655 1.00 98.56 84 GLU A C 1
ATOM 675 O O . GLU A 1 84 ? -6.607 6.651 -5.196 1.00 98.56 84 GLU A O 1
ATOM 680 N N . LYS A 1 85 ? -5.931 8.785 -5.045 1.00 98.56 85 LYS A N 1
ATOM 681 C CA . LYS A 1 85 ? -5.086 8.766 -6.245 1.00 98.56 85 LYS A CA 1
ATOM 682 C C . LYS A 1 85 ? -4.038 7.652 -6.215 1.00 98.56 85 LYS A C 1
ATOM 684 O O . LYS A 1 85 ? -3.778 7.037 -7.242 1.00 98.56 85 LYS A O 1
ATOM 689 N N . HIS A 1 86 ? -3.369 7.443 -5.081 1.00 98.69 86 HIS A N 1
ATOM 690 C CA . HIS A 1 86 ? -2.340 6.401 -4.998 1.00 98.69 86 HIS A CA 1
ATOM 691 C C . HIS A 1 86 ? -2.975 5.015 -4.964 1.00 98.69 86 HIS A C 1
ATOM 693 O O . HIS A 1 86 ? -2.477 4.116 -5.632 1.00 98.69 86 HIS A O 1
ATOM 699 N N . ILE A 1 87 ? -4.072 4.861 -4.219 1.00 98.75 87 ILE A N 1
ATOM 700 C CA . ILE A 1 87 ? -4.789 3.589 -4.125 1.00 98.75 87 ILE A CA 1
ATOM 701 C C . ILE A 1 87 ? -5.274 3.168 -5.516 1.00 98.75 87 ILE A C 1
ATOM 703 O O . ILE A 1 87 ? -4.951 2.069 -5.950 1.00 98.75 87 ILE A O 1
ATOM 707 N N . GLU A 1 88 ? -5.956 4.059 -6.235 1.00 98.75 88 GLU A N 1
ATOM 708 C CA . GLU A 1 88 ? -6.483 3.807 -7.583 1.00 98.75 88 GLU A CA 1
ATOM 709 C C . GLU A 1 88 ? -5.371 3.492 -8.586 1.00 98.75 88 GLU A C 1
ATOM 711 O O . GLU A 1 88 ? -5.446 2.480 -9.269 1.00 98.75 88 GLU A O 1
ATOM 716 N N . MET A 1 89 ? -4.283 4.268 -8.595 1.00 98.50 89 MET A N 1
ATOM 717 C CA . MET A 1 89 ? -3.129 3.998 -9.462 1.00 98.50 89 MET A CA 1
ATOM 718 C C . MET A 1 89 ? -2.541 2.596 -9.240 1.00 98.50 89 MET A C 1
ATOM 720 O O . MET A 1 89 ? -2.104 1.947 -10.186 1.00 98.50 89 MET A O 1
ATOM 724 N N . PHE A 1 90 ? -2.467 2.126 -7.991 1.00 98.69 90 PHE A N 1
ATOM 725 C CA . PHE A 1 90 ? -1.946 0.787 -7.719 1.00 98.69 90 PHE A CA 1
ATOM 726 C C . PHE A 1 90 ? -2.975 -0.317 -7.976 1.00 98.69 90 PHE A C 1
ATOM 728 O O . PHE A 1 90 ? -2.568 -1.417 -8.331 1.00 98.69 90 PHE A O 1
ATOM 735 N N . LEU A 1 91 ? -4.272 -0.042 -7.836 1.00 98.62 91 LEU A N 1
ATOM 736 C CA . LEU A 1 91 ? -5.322 -0.965 -8.270 1.00 98.62 91 LEU A CA 1
ATOM 737 C C . LEU A 1 91 ? -5.284 -1.164 -9.788 1.00 98.62 91 LEU A C 1
ATOM 739 O O . LEU A 1 91 ? -5.239 -2.303 -10.231 1.00 98.62 91 LEU A O 1
ATOM 743 N N . GLU A 1 92 ? -5.174 -0.084 -10.565 1.00 98.44 92 GLU A N 1
ATOM 744 C CA . GLU A 1 92 ? -5.040 -0.152 -12.029 1.00 98.44 92 GLU A CA 1
ATOM 745 C C . GLU A 1 92 ? -3.854 -1.036 -12.444 1.00 98.44 92 GLU A C 1
ATOM 747 O O . GLU A 1 92 ? -4.001 -1.915 -13.284 1.00 98.44 92 GLU A O 1
ATOM 752 N N . LEU A 1 93 ? -2.696 -0.884 -11.792 1.00 97.94 93 LEU A N 1
ATOM 753 C CA . LEU A 1 93 ? -1.529 -1.735 -12.057 1.00 97.94 93 LEU A CA 1
ATOM 754 C C . LEU A 1 93 ? -1.754 -3.213 -11.703 1.00 97.94 93 LEU A C 1
ATOM 756 O O . LEU A 1 93 ? -1.131 -4.087 -12.304 1.00 97.94 93 LEU A O 1
ATOM 760 N N . ALA A 1 94 ? -2.573 -3.500 -10.690 1.00 97.50 94 ALA A N 1
ATOM 761 C CA . ALA A 1 94 ? -2.924 -4.869 -10.331 1.00 97.50 94 ALA A CA 1
ATOM 762 C C . ALA A 1 94 ? -3.879 -5.481 -11.367 1.00 97.50 94 ALA A C 1
ATOM 764 O O . ALA A 1 94 ? -3.631 -6.597 -11.822 1.00 97.50 94 ALA A O 1
ATOM 765 N N . ASP A 1 95 ? -4.895 -4.723 -11.782 1.00 95.75 95 ASP A N 1
ATOM 766 C CA . ASP A 1 95 ? -5.878 -5.131 -12.788 1.00 95.75 95 ASP A CA 1
ATOM 767 C C . ASP A 1 95 ? -5.223 -5.361 -14.161 1.00 95.75 95 ASP A C 1
ATOM 769 O O . ASP A 1 95 ? -5.486 -6.372 -14.814 1.00 95.75 95 ASP A O 1
ATOM 773 N N . GLU A 1 96 ? -4.321 -4.467 -14.585 1.00 93.88 96 GLU A N 1
ATOM 774 C CA . GLU A 1 96 ? -3.541 -4.620 -15.822 1.00 93.88 96 GLU A CA 1
ATOM 775 C C . GLU A 1 96 ? -2.746 -5.932 -15.808 1.00 93.88 96 GLU A C 1
ATOM 777 O O . GLU A 1 96 ? -2.828 -6.723 -16.750 1.00 93.88 96 GLU A O 1
ATOM 782 N N . HIS A 1 97 ? -2.037 -6.210 -14.712 1.00 93.81 97 HIS A N 1
ATOM 783 C CA . HIS A 1 97 ? -1.237 -7.425 -14.590 1.00 93.81 97 HIS A CA 1
ATOM 784 C C . HIS A 1 97 ? -2.096 -8.704 -14.590 1.00 93.81 97 HIS A C 1
ATOM 786 O O . HIS A 1 97 ? -1.680 -9.722 -15.149 1.00 93.81 97 HIS A O 1
ATOM 792 N N . ASP A 1 98 ? -3.278 -8.685 -13.971 1.00 87.88 98 ASP A N 1
ATOM 793 C CA . ASP A 1 98 ? -4.194 -9.833 -13.997 1.00 87.88 98 ASP A CA 1
ATOM 794 C C . ASP A 1 98 ? -4.751 -10.068 -15.407 1.00 87.88 98 ASP A C 1
ATOM 796 O O . ASP A 1 98 ? -4.779 -11.205 -15.879 1.00 87.88 98 ASP A O 1
ATOM 800 N N . SER A 1 99 ? -5.080 -8.997 -16.134 1.00 86.06 99 SER A N 1
ATOM 801 C CA . SER A 1 99 ? -5.547 -9.094 -17.522 1.00 86.06 99 SER A CA 1
ATOM 802 C C . SER A 1 99 ? -4.479 -9.631 -18.487 1.00 86.06 99 SER A C 1
ATOM 804 O O . SER A 1 99 ? -4.781 -10.430 -19.383 1.00 86.06 99 SER A O 1
ATOM 806 N N . ASP A 1 100 ? -3.213 -9.256 -18.278 1.00 81.69 100 ASP A N 1
ATOM 807 C CA . ASP A 1 100 ? -2.076 -9.788 -19.031 1.00 81.69 100 ASP A CA 1
ATOM 808 C C . ASP A 1 100 ? -1.897 -11.287 -18.760 1.00 81.69 100 ASP A C 1
ATOM 810 O O . ASP A 1 100 ? -1.660 -12.071 -19.685 1.00 81.69 100 ASP A O 1
ATOM 814 N N . PHE A 1 101 ? -2.045 -11.706 -17.500 1.00 79.94 101 PHE A N 1
ATOM 815 C CA . PHE A 1 101 ? -1.954 -13.111 -17.116 1.00 79.94 101 PHE A CA 1
ATOM 816 C C . PHE A 1 101 ? -3.069 -13.950 -17.749 1.00 79.94 101 PHE A C 1
ATOM 818 O O . PHE A 1 101 ? -2.774 -14.980 -18.358 1.00 79.94 101 PHE A O 1
ATOM 825 N N . ASP A 1 102 ? -4.316 -13.479 -17.689 1.00 80.81 102 ASP A N 1
ATOM 826 C CA . ASP A 1 102 ? -5.467 -14.141 -18.312 1.00 80.81 102 ASP A CA 1
ATOM 827 C C . ASP A 1 102 ? -5.269 -14.305 -19.825 1.00 80.81 102 ASP A C 1
ATOM 829 O O . ASP A 1 102 ? -5.554 -15.358 -20.406 1.00 80.81 102 ASP A O 1
ATOM 833 N N . THR A 1 103 ? -4.720 -13.273 -20.471 1.00 80.56 103 THR A N 1
ATOM 834 C CA . THR A 1 103 ? -4.404 -13.298 -21.901 1.00 80.56 103 THR A CA 1
ATOM 835 C C . THR A 1 103 ? -3.358 -14.371 -22.208 1.00 80.56 103 THR A C 1
ATOM 837 O O . THR A 1 103 ? -3.559 -15.203 -23.097 1.00 80.56 103 THR A O 1
ATOM 840 N N . LEU A 1 104 ? -2.253 -14.402 -21.457 1.00 79.62 104 LEU A N 1
ATOM 841 C CA . LEU A 1 104 ? -1.193 -15.400 -21.622 1.00 79.62 104 LEU A CA 1
ATOM 842 C C . LEU A 1 104 ? -1.691 -16.827 -21.359 1.00 79.62 104 LEU A C 1
ATOM 844 O O . LEU A 1 104 ? -1.318 -17.749 -22.087 1.00 79.62 104 LEU A O 1
ATOM 848 N N . GLU A 1 105 ? -2.544 -17.017 -20.354 1.00 80.12 105 GLU A N 1
ATOM 849 C CA . GLU A 1 105 ? -3.146 -18.312 -20.042 1.00 80.12 105 GLU A CA 1
ATOM 850 C C . GLU A 1 105 ? -4.087 -18.786 -21.162 1.00 80.12 105 GLU A C 1
ATOM 852 O O . GLU A 1 105 ? -4.066 -19.968 -21.526 1.00 80.12 105 GLU A O 1
ATOM 857 N N . ALA A 1 106 ? -4.874 -17.889 -21.763 1.00 77.69 106 ALA A N 1
ATOM 858 C CA . ALA A 1 106 ? -5.717 -18.217 -22.911 1.00 77.69 106 ALA A CA 1
ATOM 859 C C . ALA A 1 106 ? -4.877 -18.718 -24.099 1.00 77.69 106 ALA A C 1
ATOM 861 O O . ALA A 1 106 ? -5.141 -19.812 -24.615 1.00 77.69 106 ALA A O 1
ATOM 862 N N . TYR A 1 107 ? -3.811 -17.986 -24.451 1.00 78.56 107 TYR A N 1
ATOM 863 C CA . TYR A 1 107 ? -2.861 -18.395 -25.491 1.00 78.56 107 TYR A CA 1
ATOM 864 C C . TYR A 1 107 ? -2.215 -19.752 -25.181 1.00 78.56 107 TYR A C 1
ATOM 866 O O . TYR A 1 107 ? -2.178 -20.630 -26.045 1.00 78.56 107 TYR A O 1
ATOM 874 N N . ALA A 1 108 ? -1.735 -19.958 -23.950 1.00 84.38 108 ALA A N 1
ATOM 875 C CA . ALA A 1 108 ? -1.097 -21.210 -23.537 1.00 84.38 108 ALA A CA 1
ATOM 876 C C . ALA A 1 108 ? -2.048 -22.418 -23.621 1.00 84.38 108 ALA A C 1
ATOM 878 O O . ALA A 1 108 ? -1.617 -23.529 -23.927 1.00 84.38 108 ALA A O 1
ATOM 879 N N . ASN A 1 109 ? -3.346 -22.196 -23.404 1.00 86.12 109 ASN A N 1
ATOM 880 C CA . ASN A 1 109 ? -4.386 -23.219 -23.492 1.00 86.12 109 ASN A CA 1
ATOM 881 C C . ASN A 1 109 ? -4.972 -23.388 -24.908 1.00 86.12 109 ASN A C 1
ATOM 883 O O . ASN A 1 109 ? -5.981 -24.079 -25.073 1.00 86.12 109 ASN A O 1
ATOM 887 N N . GLY A 1 110 ? -4.367 -22.771 -25.930 1.00 77.19 110 GLY A N 1
ATOM 888 C CA . GLY A 1 110 ? -4.802 -22.889 -27.325 1.00 77.19 110 GLY A CA 1
ATOM 889 C C . GLY A 1 110 ? -6.159 -22.243 -27.612 1.00 77.19 110 GLY A C 1
ATOM 890 O O . GLY A 1 110 ? -6.797 -22.572 -28.612 1.00 77.19 110 GLY A O 1
ATOM 891 N N . LYS A 1 111 ? -6.624 -21.348 -26.735 1.00 68.69 111 LYS A N 1
ATOM 892 C CA . LYS A 1 111 ? -7.766 -20.477 -27.004 1.00 68.69 111 LYS A CA 1
ATOM 893 C C . LYS A 1 111 ? -7.198 -19.185 -27.566 1.00 68.69 111 LYS A C 1
ATOM 895 O O . LYS A 1 111 ? -6.635 -18.402 -26.811 1.00 68.69 111 LYS A O 1
ATOM 900 N N . GLU A 1 112 ? -7.306 -18.976 -28.875 1.00 55.59 112 GLU A N 1
ATOM 901 C CA . GLU A 1 112 ? -6.918 -17.685 -29.446 1.00 55.59 112 GLU A CA 1
ATOM 902 C C . GLU A 1 112 ? -7.842 -16.595 -28.883 1.00 55.59 112 GLU A C 1
ATOM 904 O O . GLU A 1 112 ? -9.069 -16.712 -29.000 1.00 55.59 112 GLU A O 1
ATOM 909 N N . PRO A 1 113 ? -7.299 -15.559 -28.221 1.00 59.91 113 PRO A N 1
ATOM 910 C CA . PRO A 1 113 ? -8.065 -14.363 -27.965 1.00 59.91 113 PRO A CA 1
ATOM 911 C C . PRO A 1 113 ? -8.132 -13.590 -29.288 1.00 59.91 113 PRO A C 1
ATOM 913 O O . PRO A 1 113 ? -7.120 -13.059 -29.744 1.00 59.91 113 PRO A O 1
ATOM 916 N N . PHE A 1 114 ? -9.348 -13.541 -29.841 1.00 59.25 114 PHE A N 1
ATOM 917 C CA . PHE A 1 114 ? -9.787 -12.888 -31.087 1.00 59.25 114 PHE A CA 1
ATOM 918 C C . PHE A 1 114 ? -9.652 -13.709 -32.375 1.00 59.25 114 PHE A C 1
ATOM 920 O O . PHE A 1 114 ? -8.530 -13.861 -32.895 1.00 59.25 114 PHE A O 1
#

pLDDT: mean 92.77, std 9.69, range [55.59, 98.81]

Foldseek 3Di:
DDFDDPVLLVVLLVLLCVQPVPPPPDDRDDPDPLSSVLSRVLCVVPNSVLSSQLLNLLSQDCCQCQVHPVSDHNRDSCQSSVDPVNSVNSNVSSVVVVVVVVQVVCVVVVNHPD

Secondary structure (DSSP, 8-state):
-PPPPHHHHHHHHHHHHHHHSTT--SPPPP--HHHHHHHHHHHHHH-HHHHHHHHHHHHH-TTTTT-STT------HHHHTSSHHHHHHHHHHHHHHHHHHHHHHHHHTT----